Protein AF-A0A9E1UAG9-F1 (afdb_monomer)

Sequence (100 aa):
MRAKIPCVRGAWSAIWMLGKDGDWPDRGEIDITEWFGAYSDEYTLTSAVHNGVFSGGDLANAPTSNPLTAQQRLTDLCTAYHNFQLRWTASSLVIGVYLP

Foldseek 3Di:
DKFADQLDAQDKDWDKDFQPDDDPPASKIWTLWIDGNPPDDQFKIKIAIGHPQQHCPPPPDHDPDRPRMDMDGHPCRRPDIWDWDWDDDPVDTDTDIDDD

Secondary structure (DSSP, 8-state):
-EE-----TT-EEEEEEE-SSS-TTTT-EEEEEEEETTT--TTEEEEEEE-SS-----TTTS-S--TTEEEEE-TTTTTS-EEEEEEE-SS-EEEEEE--

Mean predicted aligned error: 4.75 Å

Nearest PDB structures (foldseek):
  7kni-assembly1_C  TM=4.351E-01  e=1.998E+00  Severe acute respiratory syndrome coronavirus 2
  3aac-assembly1_B  TM=3.057E-01  e=3.559E+00  Sulfurisphaera tokodaii str. 7
  6ywy-assembly1_Q  TM=1.417E-01  e=6.338E+00  Neurospora crassa

Radius of gyration: 13.94 Å; Cα contacts (8 Å, |Δi|>4): 195; chains: 1; bounding box: 27×37×36 Å

Structure (mmCIF, N/CA/C/O backbone):
data_AF-A0A9E1UAG9-F1
#
_entry.id   AF-A0A9E1UAG9-F1
#
loop_
_atom_site.group_PDB
_atom_site.id
_atom_site.type_symbol
_atom_site.label_atom_id
_atom_site.label_alt_id
_atom_site.label_comp_id
_atom_site.label_asym_id
_atom_site.label_entity_id
_atom_site.label_seq_id
_atom_site.pdbx_PDB_ins_code
_atom_site.Cartn_x
_atom_site.Cartn_y
_atom_site.Cartn_z
_atom_site.occupancy
_atom_site.B_iso_or_equiv
_atom_site.auth_seq_id
_atom_site.auth_comp_id
_atom_site.auth_asym_id
_atom_site.auth_atom_id
_atom_site.pdbx_PDB_model_num
ATOM 1 N N . MET A 1 1 ? -8.135 8.311 -3.729 1.00 94.56 1 MET A N 1
ATOM 2 C CA . MET A 1 1 ? -9.362 7.550 -3.402 1.00 94.56 1 MET A CA 1
ATOM 3 C C . MET A 1 1 ? -9.766 7.851 -1.969 1.00 94.56 1 MET A C 1
ATOM 5 O O . MET A 1 1 ? -8.879 7.933 -1.130 1.00 94.56 1 MET A O 1
ATOM 9 N N . ARG A 1 2 ? -11.063 8.011 -1.678 1.00 96.69 2 ARG A N 1
ATOM 10 C CA . ARG A 1 2 ? -11.550 8.192 -0.303 1.00 96.69 2 ARG A CA 1
ATOM 11 C C . ARG A 1 2 ? -12.265 6.929 0.172 1.00 96.69 2 ARG A C 1
ATOM 13 O O . ARG A 1 2 ? -13.278 6.568 -0.418 1.00 96.69 2 ARG A O 1
ATOM 20 N N . ALA A 1 3 ? -11.750 6.267 1.205 1.00 96.81 3 ALA A N 1
ATOM 21 C CA . ALA A 1 3 ? -12.280 4.991 1.694 1.00 96.81 3 ALA A CA 1
ATOM 22 C C . ALA A 1 3 ? -12.067 4.824 3.206 1.00 96.81 3 ALA A C 1
ATOM 24 O O . ALA A 1 3 ? -11.197 5.470 3.782 1.00 96.81 3 ALA A O 1
ATOM 25 N N . LYS A 1 4 ? -12.859 3.956 3.842 1.00 96.69 4 LYS A N 1
ATOM 26 C CA . LYS A 1 4 ? -12.653 3.503 5.224 1.00 96.69 4 LYS A CA 1
ATOM 27 C C . LYS A 1 4 ? -12.219 2.041 5.197 1.00 96.69 4 LYS A C 1
ATOM 29 O O . LYS A 1 4 ? -12.858 1.244 4.508 1.00 96.69 4 LYS A O 1
ATOM 34 N N . ILE A 1 5 ? -11.179 1.691 5.948 1.00 96.88 5 ILE A N 1
ATOM 35 C CA . ILE A 1 5 ? -10.736 0.300 6.066 1.00 96.88 5 ILE A CA 1
ATOM 36 C C . ILE A 1 5 ? -11.724 -0.464 6.964 1.00 96.88 5 ILE A C 1
ATOM 38 O O . ILE A 1 5 ? -12.106 0.043 8.019 1.00 96.88 5 ILE A O 1
ATOM 42 N N . PRO A 1 6 ? -12.197 -1.657 6.556 1.00 94.94 6 PRO A N 1
ATOM 43 C CA . PRO A 1 6 ? -13.252 -2.369 7.278 1.00 94.94 6 PRO A CA 1
ATOM 44 C C . PRO A 1 6 ? -12.810 -2.903 8.646 1.00 94.94 6 PRO A C 1
ATOM 46 O O . PRO A 1 6 ? -13.649 -3.071 9.524 1.00 94.94 6 PRO A O 1
ATOM 49 N N . CYS A 1 7 ? -11.518 -3.184 8.817 1.00 94.81 7 CYS A N 1
ATOM 50 C CA . CYS A 1 7 ? -10.927 -3.755 10.025 1.00 94.81 7 CYS A CA 1
ATOM 51 C C . CYS A 1 7 ? -11.622 -5.017 10.557 1.00 94.81 7 CYS A C 1
ATOM 53 O O . CYS A 1 7 ? -11.836 -5.197 11.754 1.00 94.81 7 CYS A O 1
ATOM 55 N N . VAL A 1 8 ? -11.984 -5.909 9.633 1.00 95.38 8 VAL A N 1
ATOM 56 C CA . VAL A 1 8 ? -12.601 -7.203 9.934 1.00 95.38 8 VAL A CA 1
ATOM 57 C C . VAL A 1 8 ? -11.533 -8.289 9.883 1.00 95.38 8 VAL A C 1
ATOM 59 O O . VAL A 1 8 ? -10.750 -8.355 8.935 1.00 95.38 8 VAL A O 1
ATOM 62 N N . ARG A 1 9 ? -11.513 -9.171 10.887 1.00 94.12 9 ARG A N 1
ATOM 63 C CA . ARG A 1 9 ? -10.574 -10.298 10.935 1.00 94.12 9 ARG A CA 1
ATOM 64 C C . ARG A 1 9 ? -10.654 -11.130 9.651 1.00 94.12 9 ARG A C 1
ATOM 66 O O . ARG A 1 9 ? -11.737 -11.539 9.243 1.00 94.12 9 ARG A O 1
ATOM 73 N N . GLY A 1 10 ? -9.498 -11.395 9.045 1.00 90.81 10 GLY A N 1
ATOM 74 C CA . GLY A 1 10 ? -9.375 -12.176 7.809 1.00 90.81 10 GLY A CA 1
ATOM 75 C C . GLY A 1 10 ? -9.724 -11.430 6.516 1.00 90.81 10 GLY A C 1
ATOM 76 O O . GLY A 1 10 ? -9.460 -11.964 5.443 1.00 90.81 10 GLY A O 1
ATOM 77 N N . ALA A 1 11 ? -10.264 -10.209 6.580 1.00 94.69 11 ALA A N 1
ATOM 78 C CA . ALA A 1 11 ? -10.423 -9.384 5.387 1.00 94.69 11 ALA A CA 1
ATOM 79 C C . ALA A 1 11 ? -9.055 -8.897 4.891 1.00 94.69 11 ALA A C 1
ATOM 81 O O . 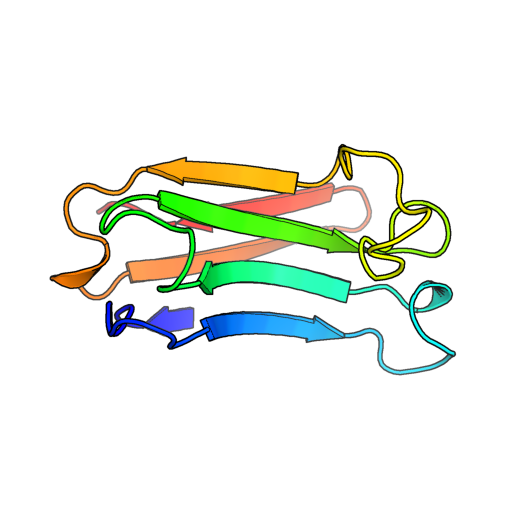ALA A 1 11 ? -8.197 -8.537 5.694 1.00 94.69 11 ALA A O 1
ATOM 82 N N . TRP A 1 12 ? -8.882 -8.837 3.573 1.00 95.25 12 TRP A N 1
ATOM 83 C CA . TRP A 1 12 ? -7.730 -8.213 2.927 1.00 95.25 12 TRP A CA 1
ATOM 84 C C . TRP A 1 12 ? -8.248 -7.113 2.010 1.00 95.25 12 TRP A C 1
ATOM 86 O O . TRP A 1 12 ? -8.704 -7.365 0.896 1.00 95.25 12 TRP A O 1
ATOM 96 N N . SER A 1 13 ? -8.289 -5.888 2.527 1.00 96.25 13 SER A N 1
ATOM 97 C CA . SER A 1 13 ? -8.704 -4.733 1.734 1.00 96.25 13 SER A CA 1
ATOM 98 C C . SER A 1 13 ? -7.498 -4.148 1.020 1.00 96.25 13 SER A C 1
ATOM 100 O O . SER A 1 13 ? -6.486 -3.898 1.675 1.00 96.25 13 SER A O 1
ATOM 102 N N . ALA A 1 14 ? -7.640 -3.876 -0.276 1.00 96.44 14 ALA A N 1
ATOM 103 C CA . ALA A 1 14 ? -6.581 -3.306 -1.094 1.00 96.44 14 ALA A CA 1
ATOM 104 C C . ALA A 1 14 ? -7.104 -2.190 -2.011 1.00 96.44 14 ALA A C 1
ATOM 106 O O . ALA A 1 14 ? -8.221 -2.261 -2.532 1.00 96.44 14 ALA A O 1
ATOM 107 N N . ILE A 1 15 ? -6.276 -1.170 -2.227 1.00 98.12 15 ILE A N 1
ATOM 108 C CA . ILE A 1 15 ? -6.403 -0.199 -3.318 1.00 98.12 15 ILE A CA 1
ATOM 109 C C . ILE A 1 15 ? -5.098 -0.268 -4.092 1.00 98.12 15 ILE A C 1
ATOM 111 O O . ILE A 1 15 ? -4.047 0.076 -3.556 1.00 98.12 15 ILE A O 1
ATOM 115 N N . TRP A 1 16 ? -5.177 -0.689 -5.345 1.00 97.88 16 TRP A N 1
ATOM 116 C CA . TRP A 1 16 ? -4.003 -1.028 -6.133 1.00 97.88 16 TRP A CA 1
ATOM 117 C C . TRP A 1 16 ? -4.221 -0.720 -7.613 1.00 97.88 16 TRP A C 1
ATOM 119 O O . TRP A 1 16 ? -5.334 -0.409 -8.055 1.00 97.88 16 TRP A O 1
ATOM 129 N N . MET A 1 17 ? -3.133 -0.754 -8.372 1.00 98.12 17 MET A N 1
ATOM 130 C CA . MET A 1 17 ? -3.100 -0.538 -9.814 1.00 98.12 17 MET A CA 1
ATOM 131 C C . MET A 1 17 ? -2.200 -1.584 -10.466 1.00 98.12 17 MET A C 1
ATOM 133 O O . MET A 1 17 ? -1.182 -1.964 -9.898 1.00 98.12 17 MET A O 1
ATOM 137 N N . LEU A 1 18 ? -2.539 -1.988 -11.690 1.00 97.62 18 LEU A N 1
ATOM 138 C CA . LEU A 1 18 ? -1.797 -2.990 -12.452 1.00 97.62 18 LEU A CA 1
ATOM 139 C C . LEU A 1 18 ? -1.446 -2.456 -13.838 1.00 97.62 18 LEU A C 1
ATOM 141 O O . LEU A 1 18 ? -2.266 -1.783 -14.473 1.00 97.62 18 LEU A O 1
ATOM 145 N N . GLY A 1 19 ? -0.244 -2.776 -14.317 1.00 97.00 19 GLY A N 1
ATOM 146 C CA . GLY A 1 19 ? 0.146 -2.512 -15.698 1.00 97.00 19 GLY A CA 1
ATOM 147 C C . GLY A 1 19 ? -0.848 -3.119 -16.689 1.00 97.00 19 GLY A C 1
ATOM 148 O O . GLY A 1 19 ? -1.326 -4.240 -16.509 1.00 97.00 19 GLY A O 1
ATOM 149 N N . LYS A 1 20 ? -1.179 -2.364 -17.740 1.00 97.06 20 LYS A N 1
ATOM 150 C CA . LYS A 1 2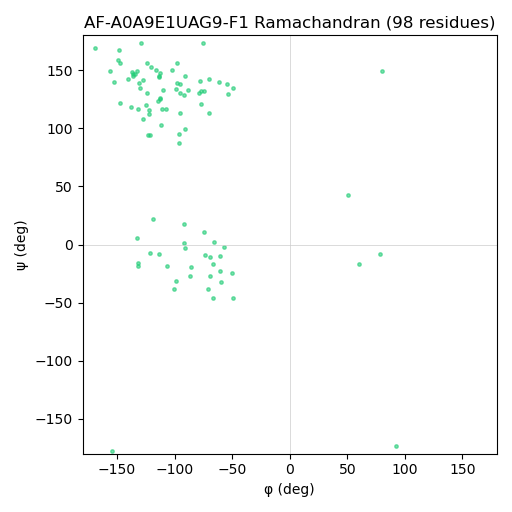0 ? -2.194 -2.762 -18.727 1.00 97.06 20 LYS A CA 1
ATOM 151 C C . LYS A 1 20 ? -1.763 -3.980 -19.551 1.00 97.06 20 LYS A C 1
ATOM 153 O O . LYS A 1 20 ? -2.559 -4.897 -19.737 1.00 97.06 20 LYS A O 1
ATOM 158 N N . ASP A 1 21 ? -0.527 -3.962 -20.041 1.00 96.50 21 ASP A N 1
ATOM 159 C CA . ASP A 1 21 ? -0.003 -4.907 -21.029 1.00 96.50 21 ASP A CA 1
ATOM 160 C C . ASP A 1 21 ? 1.206 -5.669 -20.461 1.00 96.50 21 ASP A C 1
ATOM 162 O O . ASP A 1 21 ? 1.913 -5.147 -19.602 1.00 96.50 21 ASP A O 1
ATOM 166 N N . GLY A 1 22 ? 1.451 -6.889 -20.948 1.00 94.75 22 GLY A N 1
ATOM 167 C CA . GLY A 1 22 ? 2.517 -7.778 -20.463 1.00 94.75 22 GLY A CA 1
ATOM 168 C C . GLY A 1 22 ? 2.064 -8.739 -19.360 1.00 94.75 22 GLY A C 1
ATOM 169 O O . GLY A 1 22 ? 0.875 -8.800 -19.031 1.00 94.75 22 GLY A O 1
ATOM 170 N N . ASP A 1 23 ? 3.026 -9.467 -18.792 1.00 94.38 23 ASP A N 1
ATOM 171 C CA . ASP A 1 23 ? 2.818 -10.440 -17.717 1.00 94.38 23 ASP A CA 1
ATOM 172 C C . ASP A 1 23 ? 3.229 -9.865 -16.359 1.00 94.38 23 ASP A C 1
ATOM 174 O O . ASP A 1 23 ? 4.107 -9.009 -16.250 1.00 94.38 23 ASP A O 1
ATOM 178 N N . TRP A 1 24 ? 2.568 -10.320 -15.299 1.00 92.31 24 TRP A N 1
ATOM 179 C CA . TRP A 1 24 ? 2.995 -10.015 -13.937 1.00 92.31 24 TRP A CA 1
ATOM 180 C C . TRP A 1 24 ? 4.186 -10.913 -13.554 1.00 92.31 24 TRP A C 1
ATOM 182 O O . TRP A 1 24 ? 4.164 -12.097 -13.899 1.00 92.31 24 TRP A O 1
ATOM 192 N N . PRO A 1 25 ? 5.197 -10.401 -12.828 1.00 91.56 25 PRO A N 1
ATOM 193 C CA . PRO A 1 25 ? 5.288 -9.056 -12.246 1.00 91.56 25 PRO A CA 1
ATOM 194 C C . PRO A 1 25 ? 5.955 -8.011 -13.157 1.00 91.56 25 PRO A C 1
ATOM 196 O O . PRO A 1 25 ? 5.990 -6.836 -12.801 1.00 91.56 25 PRO A O 1
ATOM 199 N N . ASP A 1 26 ? 6.450 -8.390 -14.336 1.00 91.44 26 ASP A N 1
ATOM 200 C CA . ASP A 1 26 ? 7.213 -7.501 -15.228 1.00 91.44 26 ASP A CA 1
ATOM 201 C C . ASP A 1 26 ? 6.439 -6.254 -15.679 1.00 91.44 26 ASP A C 1
ATOM 203 O O . ASP A 1 26 ? 7.025 -5.183 -15.838 1.00 91.44 26 ASP A O 1
ATOM 207 N N . ARG A 1 27 ? 5.113 -6.353 -15.825 1.00 94.44 27 ARG A N 1
ATOM 208 C CA . ARG A 1 27 ? 4.250 -5.208 -16.164 1.00 94.44 27 ARG A CA 1
ATOM 209 C C . ARG A 1 27 ? 4.021 -4.211 -15.029 1.00 94.44 27 ARG A C 1
ATOM 211 O O . ARG A 1 27 ? 3.437 -3.154 -15.260 1.00 94.44 27 ARG A O 1
ATOM 218 N N . GLY A 1 28 ? 4.458 -4.549 -13.822 1.00 95.38 28 GLY A N 1
ATOM 219 C CA . GLY A 1 28 ? 4.356 -3.716 -12.635 1.00 95.38 28 GLY A CA 1
ATOM 220 C C . GLY A 1 28 ? 2.987 -3.733 -11.949 1.00 95.38 28 GLY A C 1
ATOM 221 O O . GLY A 1 28 ? 1.937 -3.849 -12.587 1.00 95.38 28 GLY A O 1
ATOM 222 N N . GLU A 1 29 ? 3.022 -3.560 -10.632 1.00 97.00 29 GLU A N 1
ATOM 223 C CA . GLU A 1 29 ? 1.869 -3.391 -9.741 1.00 97.00 29 GLU A CA 1
ATOM 224 C C . GLU A 1 29 ? 2.201 -2.341 -8.675 1.00 97.00 29 GLU A C 1
ATOM 226 O O . GLU A 1 29 ? 3.343 -2.238 -8.220 1.00 97.00 29 GLU A O 1
ATOM 231 N N . ILE A 1 30 ? 1.217 -1.516 -8.317 1.00 97.50 30 ILE A N 1
ATOM 232 C CA . ILE A 1 30 ? 1.353 -0.462 -7.309 1.00 97.50 30 ILE A CA 1
ATOM 233 C C . ILE A 1 30 ? 0.228 -0.626 -6.295 1.00 97.50 30 ILE A C 1
ATOM 235 O O . ILE A 1 30 ? -0.921 -0.276 -6.579 1.00 97.50 30 ILE A O 1
ATOM 239 N N . ASP A 1 31 ? 0.582 -1.069 -5.097 1.00 96.88 31 ASP A N 1
ATOM 240 C CA . ASP A 1 31 ? -0.321 -1.205 -3.964 1.00 96.88 31 ASP A CA 1
ATOM 241 C C . ASP A 1 31 ? -0.306 0.085 -3.150 1.00 96.88 31 ASP A C 1
ATOM 243 O O . ASP A 1 31 ? 0.601 0.355 -2.360 1.00 96.88 31 ASP A O 1
ATOM 247 N N . ILE A 1 32 ? -1.323 0.922 -3.364 1.00 97.62 32 ILE A N 1
ATOM 248 C CA . ILE A 1 32 ? -1.473 2.216 -2.684 1.00 97.62 32 ILE A CA 1
ATOM 249 C C . ILE A 1 32 ? -1.829 1.997 -1.210 1.00 97.62 32 ILE A C 1
ATOM 251 O O . ILE A 1 32 ? -1.376 2.742 -0.343 1.00 97.62 32 ILE A O 1
ATOM 255 N N . THR A 1 33 ? -2.663 1.000 -0.918 1.00 95.88 33 THR A N 1
ATOM 256 C CA . THR A 1 33 ? -2.893 0.543 0.454 1.00 95.88 33 THR A CA 1
ATOM 257 C C . THR A 1 33 ? -3.304 -0.916 0.465 1.00 95.88 33 THR A C 1
ATOM 259 O O . THR A 1 33 ? -4.138 -1.337 -0.336 1.00 95.88 33 THR A O 1
ATOM 262 N N . GLU A 1 34 ? -2.775 -1.643 1.432 1.00 95.44 34 GLU A N 1
ATOM 263 C CA . GLU A 1 34 ? -3.181 -2.975 1.830 1.00 95.44 34 GLU A CA 1
ATOM 264 C C . GLU A 1 34 ? -3.370 -3.010 3.344 1.00 95.44 34 GLU A C 1
ATOM 266 O O . GLU A 1 34 ? -2.575 -2.467 4.119 1.00 95.44 34 GLU A O 1
ATOM 271 N N . TRP A 1 35 ? -4.423 -3.691 3.774 1.00 95.44 35 TRP A N 1
ATOM 272 C CA . TRP A 1 35 ? -4.638 -4.033 5.172 1.00 95.44 35 TRP A CA 1
ATOM 273 C C . TRP A 1 35 ? -5.141 -5.466 5.243 1.00 95.44 35 TRP A C 1
ATOM 275 O O . TRP A 1 35 ? -6.205 -5.774 4.694 1.00 95.44 35 TRP A O 1
ATOM 285 N N . PHE A 1 36 ? -4.378 -6.338 5.904 1.00 91.88 36 PHE A N 1
ATOM 286 C CA . PHE A 1 36 ? -4.720 -7.746 6.025 1.00 91.88 36 PHE A CA 1
ATOM 287 C C . PHE A 1 36 ? -5.070 -8.078 7.470 1.00 91.88 36 PHE A C 1
ATOM 289 O O . PHE A 1 36 ? -4.200 -8.290 8.308 1.00 91.88 36 PHE A O 1
ATOM 296 N N . GLY A 1 37 ? -6.359 -8.207 7.765 1.00 92.81 37 GLY A N 1
ATOM 297 C CA . GLY A 1 37 ? -6.876 -8.431 9.115 1.00 92.81 37 GLY A CA 1
ATOM 298 C C . GLY A 1 37 ? -6.506 -9.760 9.768 1.00 92.81 37 GLY A C 1
ATOM 299 O O . GLY A 1 37 ? -7.000 -10.049 10.856 1.00 92.81 37 GLY A O 1
ATOM 300 N N . ALA A 1 38 ? -5.712 -10.607 9.111 1.00 89.25 38 ALA A N 1
ATOM 301 C CA . ALA A 1 38 ? -5.071 -11.753 9.749 1.00 89.25 38 ALA A CA 1
ATOM 302 C C . ALA A 1 38 ? -3.718 -11.394 10.395 1.00 89.25 38 ALA A C 1
ATOM 304 O O . ALA A 1 38 ? -3.331 -12.058 11.355 1.00 89.25 38 ALA A O 1
ATOM 305 N N . TYR A 1 39 ? -3.022 -10.367 9.890 1.00 86.19 39 TYR A N 1
ATOM 306 C CA . TYR A 1 39 ? -1.632 -10.051 10.249 1.00 86.19 39 TYR A CA 1
ATOM 307 C C . TYR A 1 39 ? -1.377 -8.575 10.602 1.00 86.19 39 TYR A C 1
ATOM 309 O O . TYR A 1 39 ? -0.371 -8.274 11.239 1.00 86.19 39 TYR A O 1
ATOM 317 N N . SER A 1 40 ? -2.263 -7.658 10.219 1.00 88.75 40 SER A N 1
ATOM 318 C CA . SER A 1 40 ? -2.173 -6.227 10.524 1.00 88.75 40 SER A CA 1
ATOM 319 C C . SER A 1 40 ? -2.904 -5.887 11.825 1.00 88.75 40 SER A C 1
ATOM 321 O O .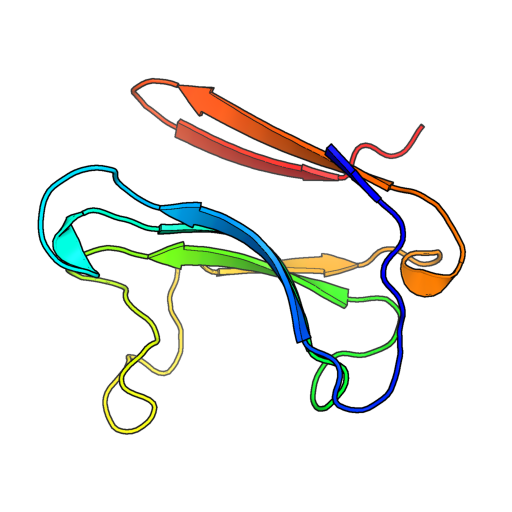 SER A 1 40 ? -3.960 -6.452 12.119 1.00 88.75 40 SER A O 1
ATOM 323 N N . ASP A 1 41 ? -2.370 -4.927 12.587 1.00 92.31 41 ASP A N 1
ATOM 324 C CA . ASP A 1 41 ? -3.123 -4.282 13.666 1.00 92.31 41 ASP A CA 1
ATOM 325 C C . ASP A 1 41 ? -4.157 -3.289 13.096 1.00 92.31 41 ASP A C 1
ATOM 327 O O . ASP A 1 41 ? -4.205 -3.019 11.895 1.00 92.31 41 ASP A O 1
ATOM 331 N N . GLU A 1 42 ? -5.002 -2.723 13.953 1.00 94.69 42 GLU A N 1
ATOM 332 C CA . GLU A 1 42 ? -6.067 -1.786 13.561 1.00 94.69 42 GLU A CA 1
ATOM 333 C C . GLU A 1 42 ? -5.563 -0.372 13.195 1.00 94.69 42 GLU A C 1
ATOM 335 O O . GLU A 1 42 ? -6.353 0.556 13.044 1.00 94.69 42 GLU A O 1
ATOM 340 N N . TYR A 1 43 ? -4.250 -0.191 13.049 1.00 95.50 43 TYR A N 1
ATOM 341 C CA . TYR A 1 43 ? -3.630 1.113 12.829 1.00 95.50 43 TYR A CA 1
ATOM 342 C C . TYR A 1 43 ? -2.635 1.125 11.675 1.00 95.50 43 TYR A C 1
ATOM 344 O O . TYR A 1 43 ? -2.256 2.199 11.219 1.00 95.50 43 TYR A O 1
ATOM 352 N N . THR A 1 44 ? -2.178 -0.034 11.212 1.00 93.19 44 THR A N 1
ATOM 353 C CA . THR A 1 44 ? -1.044 -0.140 10.296 1.00 93.19 44 THR A CA 1
ATOM 354 C C . THR A 1 44 ? -1.510 -0.595 8.928 1.00 93.19 44 THR A C 1
ATOM 356 O O . THR A 1 44 ? -1.994 -1.714 8.766 1.00 93.19 44 THR A O 1
ATOM 359 N N . LEU A 1 45 ? -1.322 0.266 7.933 1.00 92.56 45 LEU A N 1
ATOM 360 C CA . LEU A 1 45 ? -1.461 -0.086 6.523 1.00 92.56 45 LEU A CA 1
ATOM 361 C C . LEU A 1 45 ? -0.095 -0.385 5.914 1.00 92.56 45 LEU A C 1
ATOM 363 O O . LEU A 1 45 ? 0.932 0.105 6.394 1.00 92.56 45 LEU A O 1
ATOM 367 N N . THR A 1 46 ? -0.104 -1.162 4.840 1.00 93.50 46 THR A N 1
ATOM 368 C CA . THR A 1 46 ? 1.073 -1.452 4.020 1.00 93.50 46 THR A CA 1
ATOM 369 C C . THR A 1 46 ? 0.865 -0.885 2.619 1.00 93.50 46 THR A C 1
ATOM 371 O O . THR A 1 46 ? -0.261 -0.759 2.151 1.00 93.50 46 THR A O 1
ATOM 374 N N . SER A 1 47 ? 1.950 -0.499 1.969 1.00 94.31 47 SER A N 1
ATOM 375 C CA . SER A 1 47 ? 2.006 -0.151 0.552 1.00 94.31 47 SER A CA 1
ATOM 376 C C . SER A 1 47 ? 3.196 -0.866 -0.063 1.00 94.31 47 SER A C 1
ATOM 378 O O . SER A 1 47 ? 4.193 -1.090 0.630 1.00 94.31 47 SER A O 1
ATOM 380 N N . ALA A 1 48 ? 3.100 -1.213 -1.338 1.00 93.31 48 ALA A N 1
ATOM 381 C CA . ALA A 1 48 ? 4.141 -1.937 -2.046 1.00 93.31 48 ALA A CA 1
ATOM 382 C C . ALA A 1 48 ? 4.188 -1.535 -3.522 1.00 93.31 48 ALA A C 1
ATOM 384 O O . ALA A 1 48 ? 3.215 -1.056 -4.103 1.00 93.31 48 ALA A O 1
ATOM 385 N N . VAL A 1 49 ? 5.351 -1.726 -4.136 1.00 94.44 49 VAL A N 1
ATOM 386 C CA . VAL A 1 49 ? 5.505 -1.692 -5.590 1.00 94.44 49 VAL A CA 1
ATOM 387 C C . VAL A 1 49 ? 6.120 -3.010 -6.012 1.00 94.44 49 VAL A C 1
ATOM 389 O O . VAL A 1 49 ? 7.143 -3.418 -5.451 1.00 94.44 49 VAL A O 1
ATOM 392 N N . HIS A 1 50 ? 5.515 -3.644 -7.014 1.00 92.50 50 HIS A N 1
ATOM 393 C CA . HIS A 1 50 ? 6.011 -4.889 -7.577 1.00 92.50 50 HIS A CA 1
ATOM 394 C C . HIS A 1 50 ? 6.488 -4.712 -9.009 1.00 92.50 50 HIS A C 1
ATOM 396 O O . HIS A 1 50 ? 5.933 -3.924 -9.775 1.00 92.50 50 HIS A O 1
ATOM 402 N N . ASN A 1 51 ? 7.539 -5.442 -9.365 1.00 90.81 51 ASN A N 1
ATOM 403 C CA . ASN A 1 51 ? 8.102 -5.516 -10.707 1.00 90.81 51 ASN A CA 1
ATOM 404 C C . ASN A 1 51 ? 8.835 -6.858 -10.910 1.00 90.81 51 ASN A C 1
ATOM 406 O O . ASN A 1 51 ? 8.892 -7.681 -9.997 1.00 90.81 51 ASN A O 1
ATOM 410 N N . GLY A 1 52 ? 9.450 -7.050 -12.079 1.00 88.00 52 GLY A N 1
ATOM 411 C CA . GLY A 1 52 ? 10.250 -8.238 -12.419 1.00 88.00 52 GLY A CA 1
ATOM 412 C C . GLY A 1 52 ? 11.318 -8.659 -11.404 1.00 88.00 52 GLY A C 1
ATOM 413 O O . GLY A 1 52 ? 11.698 -9.824 -11.349 1.00 88.00 52 GLY A O 1
ATOM 414 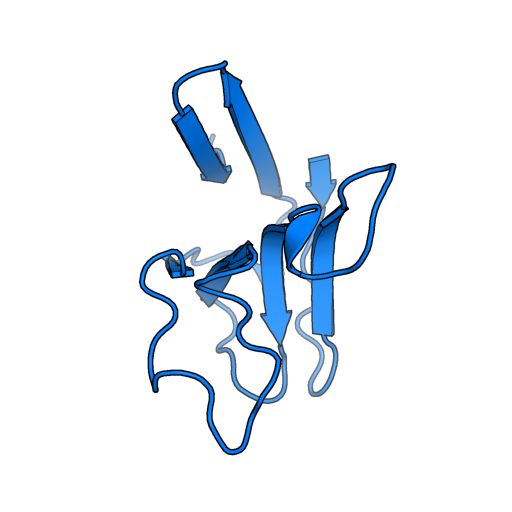N N . VAL A 1 53 ? 11.807 -7.721 -10.589 1.00 85.69 53 VAL A N 1
ATOM 415 C CA . VAL A 1 53 ? 12.862 -7.943 -9.588 1.00 85.69 53 VAL A CA 1
ATOM 416 C C . VAL A 1 53 ? 12.283 -8.103 -8.181 1.00 85.69 53 VAL A C 1
ATOM 418 O O . VAL A 1 53 ? 12.769 -8.914 -7.396 1.00 85.69 53 VAL A O 1
ATOM 421 N N . PHE A 1 54 ? 11.250 -7.332 -7.848 1.00 84.50 54 PHE A N 1
ATOM 422 C CA . PHE A 1 54 ? 10.635 -7.300 -6.526 1.00 84.50 54 PHE A CA 1
ATOM 423 C C . PHE A 1 54 ? 9.155 -7.624 -6.665 1.00 84.50 54 PHE A C 1
ATOM 425 O O . PHE A 1 54 ? 8.381 -6.728 -6.954 1.00 84.50 54 PHE A O 1
ATOM 432 N N . SER A 1 55 ? 8.747 -8.881 -6.504 1.00 76.62 55 SER A N 1
ATOM 433 C CA . SER A 1 55 ? 7.367 -9.282 -6.815 1.00 76.62 55 SER A CA 1
ATOM 434 C C . SER A 1 55 ? 6.575 -9.882 -5.666 1.00 76.62 55 SER A C 1
ATOM 436 O O . SER A 1 55 ? 5.391 -10.124 -5.833 1.00 76.62 55 SER A O 1
ATOM 438 N N . GLY A 1 56 ? 7.194 -10.144 -4.509 1.00 64.25 56 GLY A N 1
ATOM 439 C CA . GLY A 1 56 ? 6.525 -10.616 -3.283 1.00 64.25 56 GLY A CA 1
ATOM 440 C C . GLY A 1 56 ? 5.761 -11.956 -3.365 1.00 64.25 56 GLY A C 1
ATOM 441 O O . GLY A 1 56 ? 5.473 -12.541 -2.327 1.00 64.25 56 GLY A O 1
ATOM 442 N N . GLY A 1 57 ? 5.447 -12.463 -4.562 1.00 52.16 57 GLY A N 1
ATOM 443 C CA . GLY A 1 57 ? 4.481 -13.539 -4.798 1.00 52.16 57 GLY A CA 1
ATOM 444 C C . GLY A 1 57 ? 5.056 -14.948 -4.808 1.00 52.16 57 GLY A C 1
ATOM 445 O O . GLY A 1 57 ? 4.302 -15.902 -4.977 1.00 52.16 57 GLY A O 1
ATOM 446 N N . ASP A 1 58 ? 6.357 -15.108 -4.576 1.00 49.41 58 ASP A N 1
ATOM 447 C CA . ASP A 1 58 ? 6.900 -16.405 -4.190 1.00 49.41 58 ASP A CA 1
ATOM 448 C C . ASP A 1 58 ? 7.026 -16.452 -2.663 1.00 49.41 58 ASP A C 1
ATOM 450 O O . ASP A 1 58 ? 8.061 -16.126 -2.103 1.00 49.41 58 ASP A O 1
ATOM 454 N N . LEU A 1 59 ? 5.978 -16.856 -1.944 1.00 49.38 59 LEU A N 1
ATOM 455 C CA . LEU A 1 59 ? 6.055 -16.998 -0.480 1.00 49.38 59 LEU A CA 1
ATOM 456 C C . LEU A 1 59 ? 7.111 -18.034 -0.024 1.00 49.38 59 LEU A C 1
ATOM 458 O O . LEU A 1 59 ? 7.392 -18.117 1.172 1.00 49.38 59 LEU A O 1
ATOM 462 N N . ALA A 1 60 ? 7.689 -18.818 -0.946 1.00 41.75 60 ALA A N 1
ATOM 463 C CA . ALA A 1 60 ? 8.767 -19.764 -0.677 1.00 41.75 60 ALA A CA 1
ATOM 464 C C . ALA A 1 60 ? 10.170 -19.220 -1.025 1.00 41.75 60 ALA A C 1
ATOM 466 O O . ALA A 1 60 ? 11.123 -19.590 -0.341 1.00 41.75 60 ALA A O 1
ATOM 467 N N . ASN A 1 61 ? 10.314 -18.347 -2.035 1.00 41.72 61 ASN A N 1
ATOM 468 C CA . ASN A 1 61 ? 11.619 -17.827 -2.496 1.00 41.72 61 ASN A CA 1
ATOM 469 C C . ASN A 1 61 ? 11.695 -16.305 -2.710 1.00 41.72 61 ASN A C 1
ATOM 471 O O . ASN A 1 61 ? 12.715 -15.807 -3.193 1.00 41.72 61 ASN 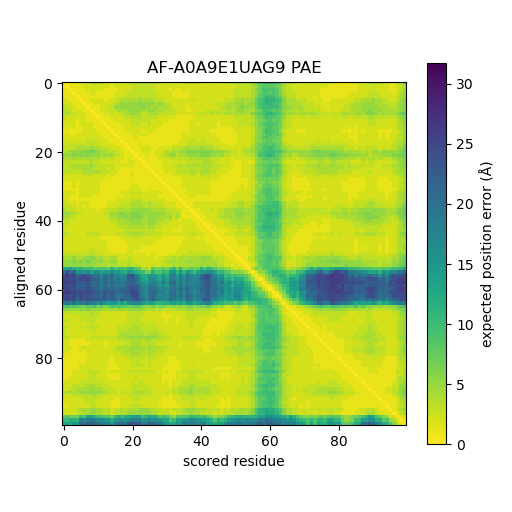A O 1
ATOM 475 N N . ALA A 1 62 ? 10.657 -15.543 -2.374 1.00 45.91 62 ALA A N 1
ATOM 476 C CA . ALA A 1 62 ? 10.735 -14.093 -2.388 1.00 45.91 62 ALA A CA 1
ATOM 477 C C . ALA A 1 62 ? 11.810 -13.672 -1.380 1.00 45.91 62 ALA A C 1
ATOM 479 O O . ALA A 1 62 ? 11.894 -14.257 -0.291 1.00 45.91 62 ALA A O 1
ATOM 480 N N . PRO A 1 63 ? 12.641 -12.664 -1.705 1.00 44.16 63 PRO A N 1
ATOM 481 C CA . PRO A 1 63 ? 13.481 -12.054 -0.691 1.00 44.16 63 PRO A CA 1
ATOM 482 C C . PRO A 1 63 ? 12.587 -11.723 0.503 1.00 44.16 63 PRO A C 1
ATOM 484 O O . PRO A 1 63 ? 11.488 -11.195 0.331 1.00 44.16 63 PRO A O 1
ATOM 487 N N . THR A 1 64 ? 13.046 -12.049 1.712 1.00 50.41 64 THR A N 1
ATOM 488 C CA . THR A 1 64 ? 12.295 -11.875 2.969 1.00 50.41 64 THR A CA 1
ATOM 489 C C . THR A 1 64 ? 11.851 -10.426 3.227 1.00 50.41 64 THR A C 1
ATOM 491 O O . THR A 1 64 ? 11.181 -10.148 4.217 1.00 50.41 64 THR A O 1
ATOM 494 N N . SER A 1 65 ? 12.215 -9.498 2.342 1.00 62.88 65 SER A N 1
ATOM 495 C CA . SER A 1 65 ? 11.693 -8.147 2.243 1.00 62.88 65 SER A CA 1
ATOM 496 C C . SER A 1 65 ? 11.688 -7.673 0.781 1.00 62.88 65 SER A C 1
ATOM 498 O O . SER A 1 65 ? 12.736 -7.585 0.140 1.00 62.88 65 SER A O 1
ATOM 500 N N . ASN A 1 66 ? 10.517 -7.305 0.248 1.00 78.81 66 ASN A N 1
ATOM 501 C CA .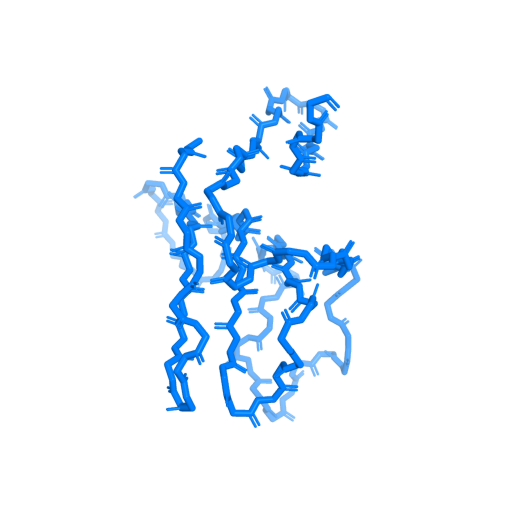 ASN A 1 66 ? 10.452 -6.390 -0.892 1.00 78.81 66 ASN A CA 1
ATOM 502 C C . ASN A 1 66 ? 10.875 -4.998 -0.369 1.00 78.81 66 ASN A C 1
ATOM 504 O O . ASN A 1 66 ? 10.153 -4.424 0.450 1.00 78.81 66 ASN A O 1
ATOM 508 N N . PRO A 1 67 ? 12.024 -4.433 -0.794 1.00 84.19 67 PRO A N 1
ATOM 509 C CA . PRO A 1 67 ? 12.503 -3.146 -0.284 1.00 84.19 67 PRO A CA 1
ATOM 510 C C . PRO A 1 67 ? 11.629 -1.965 -0.731 1.00 84.19 67 PRO A C 1
ATOM 512 O O . PRO A 1 67 ? 11.791 -0.860 -0.223 1.00 84.19 67 PRO A O 1
ATOM 515 N N . LEU A 1 68 ? 10.708 -2.191 -1.670 1.00 90.62 68 LEU A N 1
ATOM 516 C CA . LEU A 1 68 ? 9.705 -1.228 -2.117 1.00 90.62 68 LEU A CA 1
ATOM 517 C C . LEU A 1 68 ? 8.391 -1.348 -1.331 1.00 90.62 68 LEU A C 1
ATOM 519 O O . LEU A 1 68 ? 7.358 -0.869 -1.790 1.00 90.62 68 LEU A O 1
ATOM 523 N N . THR A 1 69 ? 8.425 -1.993 -0.162 1.00 89.69 69 THR A N 1
ATOM 524 C CA . THR A 1 69 ? 7.320 -2.024 0.802 1.00 89.69 69 THR A CA 1
ATOM 525 C C . THR A 1 69 ? 7.509 -0.951 1.869 1.00 89.69 69 THR A C 1
ATOM 527 O O . THR A 1 69 ? 8.608 -0.766 2.392 1.00 89.69 69 THR A O 1
ATOM 530 N N . ALA A 1 70 ? 6.427 -0.271 2.239 1.00 90.75 70 ALA A N 1
ATOM 531 C CA . ALA A 1 70 ? 6.403 0.685 3.339 1.00 90.75 70 ALA A CA 1
ATOM 532 C C . ALA A 1 70 ? 5.143 0.515 4.191 1.00 90.75 70 ALA A C 1
ATOM 534 O O . ALA A 1 70 ? 4.076 0.172 3.682 1.00 90.75 70 ALA A O 1
ATOM 535 N N . GLN A 1 71 ? 5.264 0.797 5.488 1.00 90.94 71 GLN A N 1
ATOM 536 C CA . GLN A 1 71 ? 4.146 0.798 6.429 1.00 90.94 71 GLN A CA 1
ATOM 537 C C . GLN A 1 71 ? 3.870 2.208 6.939 1.00 90.94 71 GLN A C 1
ATOM 539 O O . GLN A 1 71 ? 4.794 2.986 7.184 1.00 90.94 71 GLN A O 1
ATOM 544 N N . GLN A 1 72 ? 2.593 2.518 7.147 1.00 92.38 72 GLN A N 1
ATOM 545 C CA . GLN A 1 72 ? 2.158 3.767 7.763 1.00 92.38 72 GLN A CA 1
ATOM 546 C C . GLN A 1 72 ? 1.173 3.468 8.889 1.00 92.38 72 GLN A C 1
ATOM 548 O O . GLN A 1 72 ? 0.242 2.680 8.728 1.00 92.38 72 GLN A O 1
ATOM 553 N N . ARG A 1 73 ? 1.372 4.127 10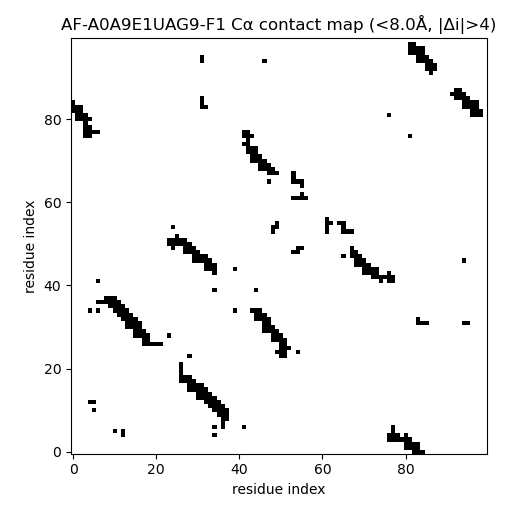.035 1.00 93.75 73 ARG A N 1
ATOM 554 C CA . ARG A 1 73 ? 0.453 4.052 11.170 1.00 93.75 73 ARG A CA 1
ATOM 555 C C . ARG A 1 73 ? -0.528 5.223 11.143 1.00 93.75 73 ARG A C 1
ATOM 557 O O . ARG A 1 73 ? -0.105 6.372 11.044 1.00 93.75 73 ARG A O 1
ATOM 564 N N . LEU A 1 74 ? -1.815 4.927 11.283 1.00 93.69 74 LEU A N 1
ATOM 565 C CA . LEU A 1 74 ? -2.929 5.865 11.388 1.00 93.69 74 LEU A CA 1
ATOM 566 C C . LEU A 1 74 ? -3.806 5.441 12.569 1.00 93.69 74 LEU A C 1
ATOM 568 O O . LEU A 1 74 ? -4.369 4.350 12.574 1.00 93.69 74 LEU A O 1
ATOM 572 N N . THR A 1 75 ? -3.917 6.284 13.593 1.00 95.06 75 THR A N 1
ATOM 573 C CA . THR A 1 75 ? -4.638 5.947 14.837 1.00 95.06 75 THR A CA 1
ATOM 574 C C . THR A 1 75 ? -6.148 5.781 14.653 1.00 95.06 75 THR A C 1
ATOM 576 O O . THR A 1 75 ? -6.818 5.218 15.509 1.00 95.06 75 THR A O 1
ATOM 579 N N . ASP A 1 76 ? -6.689 6.269 13.544 1.00 95.69 76 ASP A N 1
ATOM 580 C CA . ASP A 1 76 ? -8.100 6.242 13.165 1.00 95.69 76 ASP A CA 1
ATOM 581 C C . ASP A 1 76 ? -8.337 5.454 11.860 1.00 95.69 76 ASP A C 1
ATOM 583 O O . ASP A 1 76 ? -9.355 5.644 11.187 1.00 95.69 76 ASP A O 1
ATOM 587 N N . LEU A 1 77 ? -7.415 4.553 11.486 1.00 95.25 77 LEU A N 1
ATOM 588 C CA . LEU A 1 77 ? -7.470 3.760 10.246 1.00 95.25 77 LEU A CA 1
ATOM 589 C C . LEU A 1 77 ? -8.832 3.073 10.039 1.00 95.25 77 LEU A C 1
ATOM 591 O O . LEU A 1 77 ? -9.408 3.121 8.951 1.00 95.25 77 LEU A O 1
ATOM 595 N N . CYS A 1 78 ? -9.346 2.448 11.097 1.00 95.38 78 CYS A N 1
ATOM 596 C CA . CYS A 1 78 ? -10.585 1.667 11.078 1.00 95.38 78 CYS A CA 1
ATOM 597 C C . CYS A 1 78 ? -11.854 2.500 11.297 1.00 95.38 78 CYS A C 1
ATOM 599 O O . CYS A 1 78 ? -12.971 2.054 11.012 1.00 95.38 78 CYS A O 1
ATOM 601 N N . THR A 1 79 ? -11.707 3.700 11.855 1.00 96.81 79 THR A N 1
ATOM 602 C CA . THR A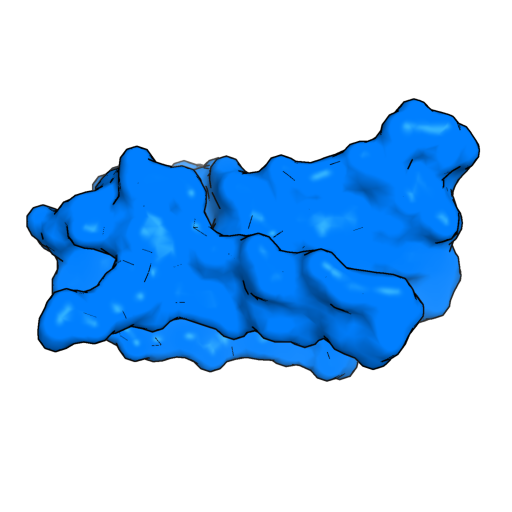 1 79 ? -12.827 4.495 12.369 1.00 96.81 79 THR A CA 1
ATOM 603 C C . THR A 1 79 ? -13.164 5.686 11.478 1.00 96.81 79 THR A C 1
ATOM 605 O O . THR A 1 79 ? -14.301 6.159 11.526 1.00 96.81 79 THR A O 1
ATOM 608 N N . ALA A 1 80 ? -12.249 6.113 10.603 1.00 96.38 80 ALA A N 1
ATOM 609 C CA . ALA A 1 80 ? -12.422 7.268 9.729 1.00 96.38 80 ALA A CA 1
ATOM 610 C C . ALA A 1 80 ? -12.250 6.942 8.237 1.00 96.38 80 ALA A C 1
ATOM 612 O O . ALA A 1 80 ? -11.608 5.974 7.836 1.00 96.38 80 ALA A O 1
ATOM 613 N N . TYR A 1 81 ? -12.849 7.781 7.390 1.00 96.81 81 TYR A N 1
ATOM 614 C CA . TYR A 1 81 ? -12.548 7.776 5.961 1.00 9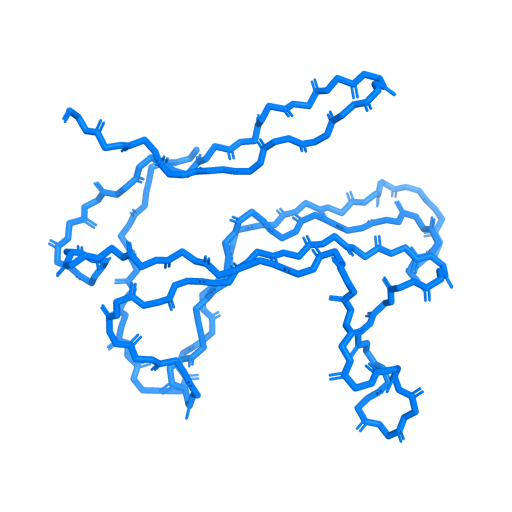6.81 81 TYR A CA 1
ATOM 615 C C . TYR A 1 81 ? -11.241 8.521 5.709 1.00 96.81 81 TYR A C 1
ATOM 617 O O . TYR A 1 81 ? -11.111 9.683 6.088 1.00 96.81 81 TYR A O 1
ATOM 625 N N . HIS A 1 82 ? -10.353 7.886 4.958 1.00 96.44 82 HIS A N 1
ATOM 626 C CA . HIS A 1 82 ? -9.023 8.372 4.622 1.00 96.44 82 HIS A CA 1
ATOM 627 C C . HIS A 1 82 ? -8.907 8.679 3.135 1.00 96.44 82 HIS A C 1
ATOM 629 O O . HIS A 1 82 ? -9.538 8.024 2.300 1.00 96.44 82 HIS A O 1
ATOM 635 N N . ASN A 1 83 ? -8.094 9.680 2.798 1.00 96.75 83 ASN A N 1
ATOM 636 C CA . ASN A 1 83 ? -7.756 10.006 1.416 1.00 96.75 83 ASN A CA 1
ATOM 637 C C . ASN A 1 83 ? -6.424 9.345 1.052 1.00 96.75 83 ASN A C 1
ATOM 639 O O . ASN A 1 83 ? -5.362 9.916 1.295 1.00 96.75 83 ASN A O 1
ATOM 643 N N . PHE A 1 84 ? -6.499 8.161 0.448 1.00 96.81 84 PHE A N 1
ATOM 644 C CA . PHE A 1 84 ? -5.356 7.433 -0.102 1.00 96.81 84 PHE A CA 1
ATOM 645 C C . PHE A 1 84 ? -4.939 8.048 -1.436 1.00 96.81 84 PHE A C 1
ATOM 647 O O . PHE A 1 84 ? -5.792 8.311 -2.298 1.00 96.81 84 PHE A O 1
ATOM 654 N N . GLN A 1 85 ? -3.646 8.292 -1.612 1.00 96.25 85 GLN A N 1
ATOM 655 C CA . GLN A 1 85 ? -3.119 9.041 -2.744 1.00 96.25 85 GLN A CA 1
ATOM 656 C C . GLN A 1 85 ? -1.902 8.360 -3.355 1.00 96.25 85 GLN A C 1
ATOM 658 O O . GLN A 1 85 ? -1.071 7.779 -2.661 1.00 96.25 85 GLN A O 1
ATOM 663 N N . LEU A 1 86 ? -1.796 8.517 -4.670 1.00 97.50 86 LEU A N 1
ATOM 664 C CA . LEU A 1 86 ? -0.599 8.238 -5.437 1.00 97.50 86 LEU A CA 1
ATOM 665 C C . LEU A 1 86 ? -0.248 9.501 -6.217 1.00 97.50 86 LEU A C 1
ATOM 667 O O . LEU A 1 86 ? -1.033 9.961 -7.050 1.00 97.50 86 LEU A O 1
ATOM 671 N N . ARG A 1 87 ? 0.943 10.046 -5.974 1.00 97.31 87 ARG A N 1
ATOM 672 C CA . ARG A 1 87 ? 1.570 10.993 -6.892 1.00 97.31 87 ARG A CA 1
ATOM 673 C C . ARG A 1 87 ? 2.523 10.218 -7.784 1.00 97.31 87 ARG A C 1
ATOM 675 O O . ARG A 1 87 ? 3.543 9.715 -7.320 1.00 97.31 87 ARG A O 1
ATOM 682 N N . TRP A 1 88 ? 2.187 10.166 -9.064 1.00 97.50 88 TRP A N 1
ATOM 683 C CA . TRP A 1 88 ? 2.963 9.462 -10.071 1.00 97.50 88 TRP A CA 1
ATOM 684 C C . TRP A 1 88 ? 3.581 10.454 -11.053 1.00 97.50 88 TRP A C 1
ATOM 686 O O . TRP A 1 88 ? 2.891 11.290 -11.637 1.00 97.50 88 TRP A O 1
ATOM 696 N N . THR A 1 89 ? 4.898 10.371 -11.211 1.00 98.12 89 THR A N 1
ATOM 697 C CA . THR A 1 89 ? 5.661 11.076 -12.241 1.00 98.12 89 THR A CA 1
ATOM 698 C C . THR A 1 89 ? 6.560 10.094 -12.990 1.00 98.12 89 THR A C 1
ATOM 700 O O . THR A 1 89 ? 6.706 8.943 -12.587 1.00 98.12 89 THR A O 1
ATOM 703 N N . ALA A 1 90 ? 7.215 10.555 -14.056 1.00 97.38 90 ALA A N 1
ATOM 704 C CA . ALA A 1 90 ? 8.176 9.732 -14.789 1.00 97.38 90 ALA A CA 1
ATOM 705 C C . ALA A 1 90 ? 9.374 9.266 -13.933 1.00 97.38 90 ALA A C 1
ATOM 707 O O . ALA A 1 90 ? 10.005 8.274 -14.278 1.00 97.38 90 ALA A O 1
ATOM 708 N N . SER A 1 91 ? 9.699 9.966 -12.839 1.00 97.44 91 SER A N 1
ATOM 709 C CA . SER A 1 91 ? 10.870 9.673 -12.002 1.00 97.44 91 SER A CA 1
ATOM 710 C C . SER A 1 91 ? 10.535 9.185 -10.594 1.00 97.44 91 SER A C 1
ATOM 712 O O . SER A 1 91 ? 11.444 8.792 -9.865 1.00 97.44 91 SER A O 1
ATOM 714 N N . SER A 1 92 ? 9.267 9.225 -10.176 1.00 96.88 92 SER A N 1
ATOM 715 C CA . SER A 1 92 ? 8.895 8.845 -8.813 1.00 96.88 92 SER A CA 1
ATOM 716 C C . SER A 1 92 ? 7.446 8.403 -8.654 1.00 96.88 92 SER A C 1
ATOM 718 O O . SER A 1 92 ? 6.528 8.902 -9.315 1.00 96.88 92 SER A O 1
ATOM 720 N N . LEU A 1 93 ? 7.270 7.501 -7.691 1.00 96.94 93 LEU A N 1
ATOM 721 C CA . LEU A 1 93 ? 6.003 7.158 -7.065 1.00 96.94 93 LEU A CA 1
ATOM 722 C C . LEU A 1 93 ? 6.066 7.632 -5.615 1.00 96.94 93 LEU A C 1
ATOM 724 O O . LEU A 1 93 ? 7.001 7.294 -4.893 1.00 96.94 93 LEU A O 1
ATOM 728 N N . VAL A 1 94 ? 5.083 8.423 -5.194 1.00 96.50 94 VAL A N 1
ATOM 729 C CA . VAL A 1 94 ? 4.905 8.797 -3.788 1.00 96.50 94 VAL A CA 1
ATOM 730 C C . VAL A 1 94 ? 3.514 8.359 -3.365 1.00 96.50 94 VAL A C 1
ATOM 732 O O . VAL A 1 94 ? 2.514 8.885 -3.861 1.00 96.50 94 VAL A O 1
ATOM 735 N N . ILE A 1 95 ? 3.472 7.378 -2.470 1.00 96.88 95 ILE A N 1
ATOM 736 C CA . ILE A 1 95 ? 2.252 6.842 -1.870 1.00 96.88 95 ILE A CA 1
ATOM 737 C C . ILE A 1 95 ? 2.066 7.509 -0.511 1.00 96.88 95 ILE A C 1
ATOM 739 O O . ILE A 1 95 ? 3.033 7.715 0.223 1.00 96.88 95 ILE A O 1
ATOM 743 N N . GLY A 1 96 ? 0.831 7.866 -0.174 1.00 93.31 96 GLY A N 1
ATOM 744 C CA . GLY A 1 96 ? 0.543 8.406 1.146 1.00 93.31 96 GLY A CA 1
ATOM 745 C C . GLY A 1 96 ? -0.937 8.519 1.459 1.00 93.31 96 GLY A C 1
ATOM 746 O O . GLY A 1 96 ? -1.808 8.401 0.592 1.00 93.31 96 GLY A O 1
ATOM 747 N N . VAL A 1 97 ? -1.204 8.795 2.731 1.00 92.69 97 VAL A N 1
ATOM 748 C CA . VAL A 1 97 ? -2.530 9.139 3.239 1.00 92.69 97 VAL A CA 1
ATOM 749 C C . VAL A 1 97 ? -2.505 10.575 3.736 1.00 92.69 97 VAL A C 1
ATOM 751 O O . VAL A 1 97 ? -1.687 10.926 4.584 1.00 92.69 97 VAL A O 1
ATOM 754 N N . TYR A 1 98 ? -3.387 11.412 3.191 1.00 81.81 98 TYR A N 1
ATOM 755 C CA . TYR A 1 98 ? -3.507 12.799 3.635 1.00 81.81 98 TYR A CA 1
ATOM 756 C C . TYR A 1 98 ? -4.274 12.864 4.952 1.00 81.81 98 TYR A C 1
ATOM 758 O O . TYR A 1 98 ? -5.435 12.448 5.008 1.00 81.81 98 TYR A O 1
ATOM 766 N N . LEU A 1 99 ? -3.621 13.414 5.974 1.00 63.41 99 LEU A N 1
ATOM 767 C CA . LEU A 1 99 ? -4.239 13.795 7.236 1.00 63.41 99 LEU A CA 1
ATOM 768 C C . LEU A 1 99 ? -4.673 15.268 7.115 1.00 63.41 99 LEU A C 1
ATOM 770 O O . LEU A 1 99 ? -3.863 16.071 6.647 1.00 63.41 99 LEU A O 1
ATOM 774 N N . PRO A 1 100 ? -5.936 15.607 7.426 1.00 55.88 100 PRO A N 1
ATOM 775 C CA . PRO A 1 100 ? -6.436 16.978 7.344 1.00 55.88 100 PRO A CA 1
ATOM 776 C C . PRO A 1 100 ? -5.684 17.960 8.243 1.00 55.88 100 PRO A C 1
ATOM 778 O O . PRO A 1 100 ? -5.225 17.547 9.332 1.00 55.88 100 PRO A O 1
#

pLDDT: mean 88.81, std 14.49, range [41.72, 98.12]

Solvent-accessible surface area (backbone atoms only — not comparable to full-atom values): 5915 Å² total; per-residue (Å²): 90,79,49,58,48,82,76,41,78,66,42,70,54,72,44,70,49,68,46,90,62,84,55,87,40,63,35,32,36,41,35,61,33,37,39,39,34,77,80,43,63,74,31,43,37,35,27,37,51,31,25,74,88,38,54,71,77,42,90,89,73,39,66,99,62,52,87,54,51,50,75,49,80,34,96,48,39,54,80,39,76,39,41,43,41,74,51,78,56,99,88,45,80,46,70,47,69,65,78,133